Protein AF-A0A2H3KJ10-F1 (afdb_monomer_lite)

Structure (mmCIF, N/CA/C/O backbone):
data_AF-A0A2H3KJ10-F1
#
_entry.id   AF-A0A2H3KJ10-F1
#
loop_
_atom_site.group_PDB
_atom_site.id
_atom_site.type_symbol
_atom_site.label_atom_id
_atom_site.label_alt_id
_atom_site.label_comp_id
_atom_site.label_asym_id
_atom_site.label_entity_id
_atom_site.label_seq_id
_atom_site.pdbx_PDB_ins_code
_atom_site.Cartn_x
_atom_site.Cartn_y
_atom_site.Cartn_z
_atom_site.occupancy
_atom_site.B_iso_or_equiv
_atom_site.auth_seq_id
_atom_site.auth_comp_id
_atom_site.auth_asym_id
_atom_site.auth_atom_id
_atom_site.pdbx_PDB_model_num
ATOM 1 N N . MET A 1 1 ? 4.838 -4.018 10.233 1.00 86.50 1 MET A N 1
ATOM 2 C CA . MET A 1 1 ? 4.826 -2.957 9.201 1.00 86.50 1 MET A CA 1
ATOM 3 C C . MET A 1 1 ? 4.179 -3.543 7.955 1.00 86.50 1 MET A C 1
ATOM 5 O O . MET A 1 1 ? 4.263 -4.754 7.774 1.00 86.50 1 MET A O 1
ATOM 9 N N . ILE A 1 2 ? 3.529 -2.733 7.122 1.00 92.38 2 ILE A N 1
ATOM 10 C CA . ILE A 1 2 ? 3.081 -3.161 5.790 1.00 92.38 2 ILE A CA 1
ATOM 11 C C . ILE A 1 2 ? 3.916 -2.408 4.757 1.00 92.38 2 ILE A C 1
ATOM 13 O O . ILE A 1 2 ? 3.962 -1.181 4.791 1.00 92.38 2 ILE A O 1
ATOM 17 N N . TRP A 1 3 ? 4.567 -3.137 3.861 1.00 93.94 3 TRP A N 1
ATOM 18 C CA . TRP A 1 3 ? 5.346 -2.608 2.749 1.00 93.94 3 TRP A CA 1
ATOM 19 C C . TRP A 1 3 ? 4.554 -2.771 1.467 1.00 93.94 3 TRP A C 1
ATOM 21 O O . TRP A 1 3 ? 4.005 -3.843 1.216 1.00 93.94 3 TRP A O 1
ATOM 31 N N . VAL A 1 4 ? 4.496 -1.722 0.658 1.00 93.19 4 VAL A N 1
ATOM 32 C CA . VAL A 1 4 ? 3.766 -1.733 -0.603 1.00 93.19 4 VAL A CA 1
ATOM 33 C C . VAL A 1 4 ? 4.691 -1.332 -1.738 1.00 93.19 4 VAL A C 1
ATOM 35 O O . VAL A 1 4 ? 5.298 -0.266 -1.677 1.00 93.19 4 VAL A O 1
ATOM 38 N N . GLN A 1 5 ? 4.779 -2.179 -2.765 1.00 93.06 5 GLN A N 1
ATOM 39 C CA . GLN A 1 5 ? 5.617 -1.973 -3.946 1.00 93.06 5 GLN A CA 1
ATOM 40 C C . GLN A 1 5 ? 4.761 -1.882 -5.203 1.00 93.06 5 GLN A C 1
ATOM 42 O O . GLN A 1 5 ? 3.920 -2.743 -5.470 1.00 93.06 5 GLN A O 1
ATOM 47 N N . HIS A 1 6 ? 4.980 -0.839 -5.993 1.00 92.88 6 HIS A N 1
ATOM 48 C CA . HIS A 1 6 ? 4.243 -0.627 -7.231 1.00 92.88 6 HIS A CA 1
ATOM 49 C C . HIS A 1 6 ? 4.943 -1.267 -8.431 1.00 92.88 6 HIS A C 1
ATOM 51 O O . HIS A 1 6 ? 6.167 -1.235 -8.514 1.00 92.88 6 HIS A O 1
ATOM 57 N N . SER A 1 7 ? 4.170 -1.796 -9.375 1.00 92.62 7 SER A N 1
ATOM 58 C CA . SER A 1 7 ? 4.657 -2.161 -10.709 1.00 92.62 7 SER A CA 1
ATOM 59 C C . SER A 1 7 ? 3.595 -1.897 -11.766 1.00 92.62 7 SER A C 1
ATOM 61 O O . SER A 1 7 ? 2.414 -2.157 -11.528 1.00 92.62 7 SER A O 1
ATOM 63 N N . ASP A 1 8 ? 4.022 -1.462 -12.940 1.00 89.88 8 ASP A N 1
ATOM 64 C CA . ASP A 1 8 ? 3.183 -1.236 -14.115 1.00 89.88 8 ASP A CA 1
ATOM 65 C C . ASP A 1 8 ? 4.010 -1.434 -15.402 1.00 89.88 8 ASP A C 1
ATOM 67 O O . ASP A 1 8 ? 5.053 -2.092 -15.382 1.00 89.88 8 ASP A O 1
ATOM 71 N N . GLU A 1 9 ? 3.527 -0.916 -16.533 1.00 89.31 9 GLU A N 1
ATOM 72 C CA . GLU A 1 9 ? 4.213 -1.012 -17.828 1.00 89.31 9 GLU A CA 1
ATOM 73 C C . GLU A 1 9 ? 5.510 -0.185 -17.889 1.00 89.31 9 GLU A C 1
ATOM 75 O O . GLU A 1 9 ? 6.420 -0.533 -18.644 1.00 89.31 9 GLU A O 1
ATOM 80 N N . GLU A 1 10 ? 5.624 0.881 -17.090 1.00 86.75 10 GLU A N 1
ATOM 81 C CA . GLU A 1 10 ? 6.809 1.744 -17.024 1.00 86.75 10 GLU A CA 1
ATOM 82 C C . GLU A 1 10 ? 7.817 1.242 -15.975 1.00 86.75 10 GLU A C 1
ATOM 84 O O . GLU A 1 10 ? 9.033 1.372 -16.150 1.00 86.75 10 GLU A O 1
ATOM 89 N N . LEU A 1 11 ? 7.322 0.630 -14.897 1.00 86.75 11 LEU A N 1
ATOM 90 C CA . LEU A 1 11 ? 8.084 0.112 -13.768 1.00 86.75 11 LE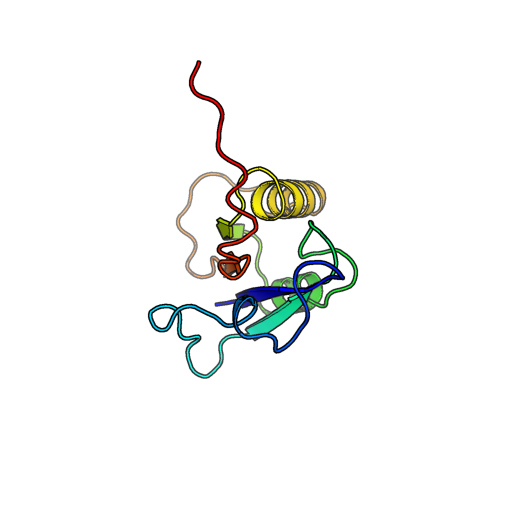U A CA 1
ATOM 91 C C . LEU A 1 11 ? 7.866 -1.395 -13.621 1.00 86.75 11 LEU A C 1
ATOM 93 O O . LEU A 1 11 ? 7.155 -1.882 -12.738 1.00 86.75 11 LEU A O 1
ATOM 97 N N . LEU A 1 12 ? 8.501 -2.136 -14.528 1.00 91.56 12 LEU A N 1
ATOM 98 C CA . LEU A 1 12 ? 8.314 -3.576 -14.674 1.00 91.56 12 LEU A CA 1
ATOM 99 C C . LEU A 1 12 ? 8.730 -4.348 -13.418 1.00 91.56 12 LEU A C 1
ATOM 101 O O . LEU A 1 12 ? 9.849 -4.197 -12.915 1.00 91.56 12 LEU A O 1
ATOM 105 N N . TYR A 1 13 ? 7.854 -5.252 -12.980 1.00 91.50 13 TYR A N 1
ATOM 106 C CA . TYR A 1 13 ? 8.101 -6.149 -11.854 1.00 91.50 13 TYR A CA 1
ATOM 107 C C . TYR A 1 13 ? 9.411 -6.933 -12.023 1.00 91.50 13 TYR A C 1
ATOM 109 O O . TYR A 1 13 ? 9.675 -7.524 -13.071 1.00 91.50 13 TYR A O 1
ATOM 117 N N . GLY A 1 14 ? 10.234 -6.954 -10.975 1.00 90.88 14 GLY A N 1
ATOM 118 C CA . GLY A 1 14 ? 11.513 -7.665 -10.958 1.00 90.88 14 GLY A CA 1
ATOM 119 C C . GLY A 1 14 ? 12.648 -6.982 -11.727 1.00 90.88 14 GLY A C 1
ATOM 120 O O . GLY A 1 14 ? 13.789 -7.437 -11.635 1.00 90.88 14 GLY A O 1
ATOM 121 N N . SER A 1 15 ? 12.387 -5.886 -12.447 1.00 91.12 15 SER A N 1
ATOM 122 C CA . SER A 1 15 ? 13.446 -5.122 -13.113 1.00 91.12 15 SER A CA 1
ATOM 123 C C . SER A 1 15 ? 14.417 -4.492 -12.099 1.00 91.12 15 SER A C 1
ATOM 125 O O . SER A 1 15 ? 14.049 -4.296 -10.939 1.00 91.12 15 SER A O 1
ATOM 127 N N . PRO A 1 16 ? 15.656 -4.146 -12.497 1.00 88.06 16 PRO A N 1
ATOM 128 C CA . PRO A 1 16 ? 16.611 -3.509 -11.589 1.00 88.06 16 PRO A CA 1
ATOM 129 C C . PRO A 1 16 ? 16.095 -2.205 -10.962 1.00 88.06 16 PRO A C 1
ATOM 131 O O . PRO A 1 16 ? 16.270 -2.011 -9.766 1.00 88.06 16 PRO A O 1
ATOM 134 N N . GLY A 1 17 ? 15.412 -1.353 -11.737 1.00 85.81 17 GLY A N 1
ATOM 135 C CA . GLY A 1 17 ? 14.812 -0.105 -11.236 1.00 85.81 17 GLY A CA 1
ATOM 136 C C . GLY A 1 17 ? 13.546 -0.308 -10.399 1.00 85.81 17 GLY A C 1
ATOM 137 O O . GLY A 1 17 ? 13.059 0.632 -9.788 1.00 85.81 17 GLY A O 1
ATOM 138 N N . TRP A 1 18 ? 13.009 -1.530 -10.366 1.00 88.50 18 TRP A N 1
ATOM 139 C CA . TRP A 1 18 ? 11.890 -1.897 -9.506 1.00 88.50 18 TRP A CA 1
AT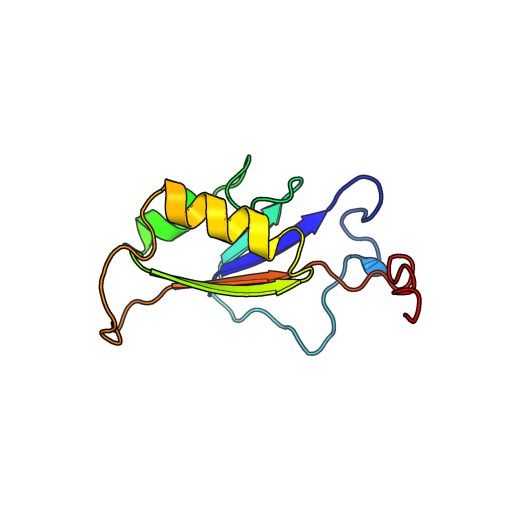OM 140 C C . TRP A 1 18 ? 12.344 -2.387 -8.125 1.00 88.50 18 TRP A C 1
ATOM 142 O O . TRP A 1 18 ? 11.537 -2.449 -7.206 1.00 88.50 18 TRP A O 1
ATOM 152 N N . GLN A 1 19 ? 13.615 -2.742 -7.938 1.00 88.31 19 GLN A N 1
ATOM 153 C CA . GLN A 1 19 ? 14.090 -3.242 -6.647 1.00 88.31 19 GLN A CA 1
ATOM 154 C C . GLN A 1 19 ? 14.105 -2.140 -5.579 1.00 88.31 19 GLN A C 1
ATOM 156 O O . GLN A 1 19 ? 14.245 -0.953 -5.873 1.00 88.31 19 GLN A O 1
ATOM 161 N N . TRP A 1 20 ? 13.998 -2.548 -4.315 1.00 85.94 20 TRP A N 1
ATOM 162 C CA . TRP A 1 20 ? 14.230 -1.651 -3.188 1.00 85.94 20 TRP A CA 1
ATOM 163 C C . TRP A 1 20 ? 15.681 -1.179 -3.147 1.00 85.94 20 TRP A C 1
ATOM 165 O O . TRP A 1 20 ? 16.598 -1.934 -3.483 1.00 85.94 20 TRP A O 1
ATOM 175 N N . VAL A 1 21 ? 15.893 0.048 -2.669 1.00 84.56 21 VAL A N 1
ATOM 176 C CA . VAL A 1 21 ? 17.242 0.487 -2.300 1.00 84.56 21 VAL A CA 1
ATOM 177 C C . VAL A 1 21 ? 17.752 -0.367 -1.127 1.00 84.56 21 VAL A C 1
ATOM 179 O O . VAL A 1 21 ? 16.946 -0.767 -0.280 1.00 84.56 21 VAL A O 1
ATOM 182 N N . PRO A 1 22 ? 19.059 -0.671 -1.045 1.00 85.44 22 PRO A N 1
ATOM 183 C CA . PRO A 1 22 ? 19.607 -1.577 -0.030 1.00 85.44 22 PRO A CA 1
ATOM 184 C C . PRO A 1 22 ? 19.324 -1.177 1.426 1.00 85.44 22 PRO A C 1
ATOM 186 O O . PRO A 1 22 ? 19.363 -2.022 2.316 1.00 85.44 22 PRO A O 1
ATOM 189 N N . GLU A 1 23 ? 19.052 0.101 1.683 1.00 85.19 23 GLU A N 1
ATOM 190 C CA . GLU A 1 23 ? 18.721 0.654 2.995 1.00 85.19 23 GLU A CA 1
ATOM 191 C C . GLU A 1 23 ? 17.293 0.308 3.452 1.00 85.19 23 GLU A C 1
ATOM 193 O O . GLU A 1 23 ? 16.986 0.399 4.643 1.00 85.19 23 GLU A O 1
ATOM 198 N N . LEU A 1 24 ? 16.416 -0.093 2.527 1.00 85.38 24 LEU A N 1
ATOM 199 C CA . LEU A 1 24 ? 15.017 -0.423 2.788 1.00 85.38 24 LEU A CA 1
ATOM 200 C C . LEU A 1 24 ? 14.825 -1.936 2.766 1.00 85.38 24 LEU A C 1
ATOM 202 O O . LEU A 1 24 ? 14.529 -2.543 1.740 1.00 85.38 24 LEU A O 1
ATOM 206 N N . VAL A 1 25 ? 14.988 -2.542 3.939 1.00 88.12 25 VAL A N 1
ATOM 207 C CA . VAL A 1 25 ? 14.862 -3.989 4.124 1.00 88.12 25 VAL A CA 1
ATOM 208 C C . VAL A 1 25 ? 13.675 -4.283 5.042 1.00 88.12 25 VAL A C 1
ATOM 210 O O . VAL A 1 25 ? 13.747 -3.975 6.236 1.00 88.12 25 VAL A O 1
ATOM 213 N N . PRO A 1 26 ? 12.587 -4.882 4.521 1.00 88.44 26 PRO A N 1
ATOM 214 C CA . PRO A 1 26 ? 11.485 -5.359 5.347 1.00 88.44 26 PRO A CA 1
ATOM 215 C C . PRO A 1 26 ? 11.967 -6.356 6.405 1.00 88.44 26 PRO A C 1
ATOM 217 O O . PRO A 1 26 ? 12.791 -7.231 6.126 1.00 88.44 26 PRO A O 1
ATOM 220 N N . ALA A 1 27 ? 11.447 -6.242 7.628 1.00 90.94 27 ALA A N 1
ATOM 221 C CA . ALA A 1 27 ? 11.778 -7.181 8.690 1.00 90.94 27 ALA A CA 1
ATOM 222 C C . ALA A 1 27 ? 11.033 -8.512 8.505 1.00 90.94 27 ALA A C 1
ATOM 224 O O . ALA A 1 27 ? 9.993 -8.595 7.848 1.00 90.94 27 ALA A O 1
ATOM 225 N N . SER A 1 28 ? 11.537 -9.570 9.143 1.00 89.50 28 SER A N 1
ATOM 226 C CA . SER A 1 28 ? 10.822 -10.848 9.190 1.00 89.50 28 SER A CA 1
ATOM 227 C C . SER A 1 28 ? 9.461 -10.671 9.874 1.00 89.50 28 SER A C 1
ATOM 229 O O . SER A 1 28 ? 9.395 -10.201 11.010 1.00 89.50 28 SER A O 1
ATOM 231 N N . GLY A 1 29 ? 8.385 -11.049 9.180 1.00 87.62 29 GLY A N 1
ATOM 232 C CA . GLY A 1 29 ? 7.004 -10.911 9.653 1.00 87.62 29 GLY A CA 1
ATOM 233 C C . GLY A 1 29 ? 6.290 -9.630 9.210 1.00 87.62 29 GLY A C 1
ATOM 234 O O . GLY A 1 29 ? 5.096 -9.495 9.473 1.00 87.62 29 GLY A O 1
ATOM 235 N N . ASP A 1 30 ? 6.973 -8.715 8.518 1.00 90.62 30 ASP A N 1
ATOM 236 C CA . ASP A 1 30 ? 6.300 -7.611 7.842 1.00 90.62 30 ASP A CA 1
ATOM 237 C C . ASP A 1 30 ? 5.495 -8.114 6.634 1.00 90.62 30 ASP A C 1
ATOM 239 O O . ASP A 1 30 ? 5.910 -9.034 5.926 1.00 90.62 30 ASP A O 1
ATOM 243 N N . ALA A 1 31 ? 4.338 -7.500 6.386 1.00 91.81 31 ALA A N 1
ATOM 244 C CA . ALA A 1 31 ? 3.536 -7.814 5.208 1.00 91.81 31 ALA A CA 1
ATOM 245 C C . ALA A 1 31 ? 4.110 -7.096 3.982 1.00 91.81 31 ALA A C 1
ATOM 247 O O . ALA A 1 31 ? 4.449 -5.916 4.072 1.00 91.81 31 ALA A O 1
ATOM 248 N N . LEU A 1 32 ? 4.173 -7.789 2.845 1.00 93.25 32 LEU A N 1
ATOM 249 C CA . LEU A 1 32 ? 4.554 -7.221 1.554 1.00 93.25 32 LEU A CA 1
ATOM 250 C C . LEU A 1 32 ? 3.361 -7.302 0.603 1.00 93.25 32 LEU A C 1
ATOM 252 O O . LEU A 1 32 ? 2.814 -8.380 0.379 1.00 93.25 32 LEU A O 1
ATOM 256 N N . ILE A 1 33 ? 2.973 -6.161 0.048 1.00 94.00 33 ILE A N 1
ATOM 257 C CA . ILE A 1 33 ? 1.861 -6.017 -0.887 1.00 94.00 33 ILE A CA 1
ATOM 258 C C . ILE A 1 33 ? 2.413 -5.471 -2.197 1.00 94.00 33 ILE A C 1
ATOM 260 O O . ILE A 1 33 ? 3.157 -4.493 -2.214 1.00 94.00 33 ILE A O 1
ATOM 264 N N . HIS A 1 34 ? 2.025 -6.077 -3.312 1.00 94.12 34 HIS A N 1
ATOM 265 C CA . HIS A 1 34 ? 2.309 -5.532 -4.635 1.00 94.12 34 HIS A CA 1
ATOM 266 C C . HIS A 1 34 ? 1.052 -4.875 -5.195 1.00 94.12 34 HIS A C 1
ATOM 268 O O . HIS A 1 34 ? -0.050 -5.395 -5.019 1.00 94.12 34 HIS A O 1
ATOM 274 N N . LYS A 1 35 ? 1.212 -3.728 -5.858 1.00 94.19 35 LYS A N 1
ATOM 275 C CA . LYS A 1 35 ? 0.094 -2.974 -6.431 1.00 94.19 35 LYS A CA 1
ATOM 276 C C . LYS A 1 35 ? 0.355 -2.539 -7.866 1.00 94.19 35 LYS A C 1
ATOM 278 O O . LYS A 1 35 ? 1.488 -2.248 -8.242 1.00 94.19 35 LYS A O 1
ATOM 283 N N . HIS A 1 36 ? -0.732 -2.388 -8.614 1.00 94.12 36 HIS A N 1
ATOM 284 C CA . HIS A 1 36 ? -0.728 -1.905 -10.000 1.00 94.12 36 HIS A CA 1
ATOM 285 C C . HIS A 1 36 ? -1.427 -0.553 -10.175 1.00 94.12 36 HIS A C 1
ATOM 287 O O . HIS A 1 36 ? -1.409 0.025 -11.254 1.00 94.12 36 HIS A O 1
ATOM 293 N N . PHE A 1 37 ? -2.009 -0.010 -9.105 1.00 92.44 37 PHE A N 1
ATOM 294 C CA . PHE A 1 37 ? -2.703 1.275 -9.115 1.00 92.44 37 PHE A CA 1
ATOM 295 C C . PHE A 1 37 ? -2.068 2.258 -8.127 1.00 92.44 37 PHE A C 1
ATOM 297 O O . PHE A 1 37 ? -1.253 1.889 -7.273 1.00 92.44 37 PHE A O 1
ATOM 304 N N . ASN A 1 38 ? -2.435 3.537 -8.244 1.00 91.44 38 ASN A N 1
ATOM 305 C CA . ASN A 1 38 ? -1.932 4.580 -7.350 1.00 91.44 38 ASN A CA 1
ATOM 306 C C . ASN A 1 38 ? -2.369 4.340 -5.903 1.00 91.44 38 ASN A C 1
ATOM 308 O O . ASN A 1 38 ? -1.535 4.378 -5.007 1.00 91.44 38 ASN A O 1
ATOM 312 N N . SER A 1 39 ? -3.658 4.069 -5.685 1.00 93.62 39 SER A N 1
ATOM 313 C CA . SER A 1 39 ? -4.164 3.727 -4.358 1.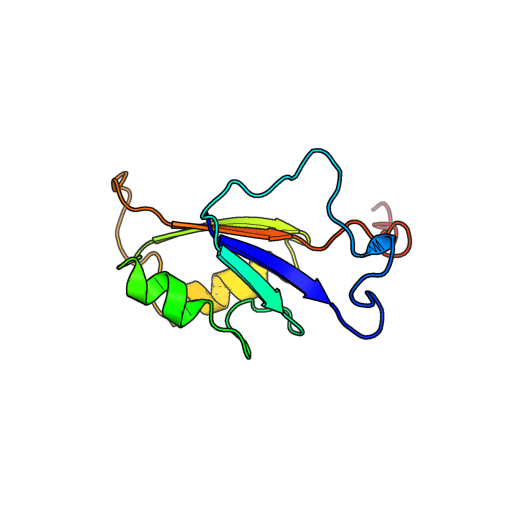00 93.62 39 SER A CA 1
ATOM 314 C C . SER A 1 39 ? -3.736 2.315 -3.987 1.00 93.62 39 SER A C 1
ATOM 316 O O . SER A 1 39 ? -4.050 1.363 -4.700 1.00 93.62 39 SER A O 1
ATOM 318 N N . SER A 1 40 ? -3.092 2.169 -2.833 1.00 94.94 40 SER A N 1
ATOM 319 C CA . SER A 1 40 ? -2.726 0.862 -2.292 1.00 94.94 40 SER A CA 1
ATOM 320 C C . SER A 1 40 ? -3.929 0.018 -1.868 1.00 94.94 40 SER A C 1
ATOM 322 O O . SER A 1 40 ? -3.750 -1.160 -1.602 1.00 94.94 40 SER A O 1
ATOM 324 N N . PHE A 1 41 ? -5.143 0.576 -1.823 1.00 94.81 41 PHE A N 1
ATOM 325 C CA . PHE A 1 41 ? -6.378 -0.179 -1.573 1.00 94.81 41 PHE A CA 1
ATOM 326 C C . PHE A 1 41 ? -6.976 -0.806 -2.836 1.00 94.81 41 PHE A C 1
ATOM 328 O O . PHE A 1 41 ? -7.855 -1.657 -2.736 1.00 94.81 41 PHE A O 1
ATOM 335 N N . GLU A 1 4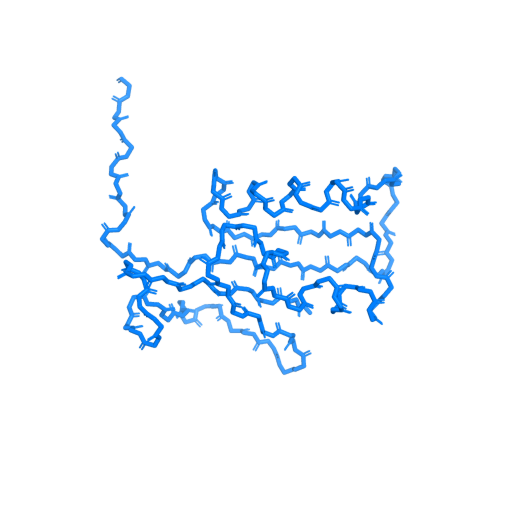2 ? -6.567 -0.348 -4.017 1.00 96.00 42 GLU A N 1
ATOM 336 C CA . GLU A 1 42 ? -7.198 -0.761 -5.265 1.00 96.00 42 GLU A CA 1
ATOM 337 C C . GLU A 1 42 ? -6.612 -2.088 -5.744 1.00 96.00 42 GLU A C 1
ATOM 339 O O . GLU A 1 42 ? -5.418 -2.173 -6.035 1.00 96.00 42 GLU A O 1
ATOM 344 N N . ALA A 1 43 ? -7.466 -3.109 -5.840 1.00 95.75 43 ALA A N 1
ATOM 345 C CA . ALA A 1 43 ? -7.093 -4.458 -6.260 1.00 95.75 43 ALA A CA 1
ATOM 346 C C . ALA A 1 43 ? -5.918 -5.066 -5.458 1.00 95.75 43 ALA A C 1
ATOM 348 O O . ALA A 1 43 ? -5.062 -5.745 -6.025 1.00 95.75 43 ALA A O 1
ATOM 349 N N . THR A 1 44 ? -5.875 -4.831 -4.142 1.00 95.88 44 THR A N 1
ATOM 350 C CA . THR A 1 44 ? -4.902 -5.449 -3.224 1.00 95.88 44 THR A CA 1
ATOM 351 C C . THR A 1 44 ? -5.577 -5.964 -1.950 1.00 95.88 44 THR A C 1
ATOM 353 O O . THR A 1 44 ? -6.728 -5.635 -1.661 1.00 95.88 44 THR A O 1
ATOM 356 N N . ASP A 1 45 ? -4.818 -6.697 -1.133 1.00 94.88 45 ASP A N 1
ATOM 357 C CA . ASP A 1 45 ? -5.262 -7.194 0.173 1.00 94.88 45 ASP A CA 1
ATOM 358 C C . ASP A 1 45 ? -4.978 -6.221 1.337 1.00 94.88 45 ASP A C 1
ATOM 360 O O . ASP A 1 45 ? -5.082 -6.602 2.507 1.00 94.88 45 ASP A O 1
ATOM 364 N N . LEU A 1 46 ? -4.626 -4.953 1.064 1.00 93.75 46 LEU A N 1
ATOM 365 C CA . LEU A 1 46 ? -4.271 -3.979 2.109 1.00 93.75 46 LEU A CA 1
ATOM 366 C C . LEU A 1 46 ? -5.374 -3.834 3.163 1.00 93.75 46 LEU A C 1
ATOM 368 O O . LEU A 1 46 ? -5.089 -3.844 4.359 1.00 93.75 46 LEU A O 1
ATOM 372 N N . GLU A 1 47 ? -6.631 -3.733 2.737 1.00 92.56 47 GLU A N 1
ATOM 373 C CA . GLU A 1 47 ? -7.765 -3.582 3.653 1.00 92.56 47 GLU A CA 1
ATOM 374 C C . GLU A 1 47 ? -7.930 -4.806 4.564 1.00 92.56 47 GLU A C 1
ATOM 376 O O . GLU A 1 47 ? -8.157 -4.657 5.765 1.00 92.56 47 GLU A O 1
ATOM 381 N N . ALA A 1 48 ? -7.723 -6.012 4.028 1.00 92.94 48 ALA A N 1
ATOM 382 C CA . ALA A 1 48 ? -7.776 -7.246 4.804 1.00 92.94 48 ALA A CA 1
ATOM 383 C C . ALA A 1 48 ? -6.651 -7.307 5.850 1.00 92.94 48 ALA A C 1
ATOM 385 O O . ALA A 1 48 ? -6.906 -7.658 7.004 1.00 92.94 48 ALA A O 1
ATOM 386 N N . HIS A 1 49 ? -5.429 -6.902 5.488 1.00 92.19 49 HIS A N 1
ATOM 387 C CA . HIS A 1 49 ? -4.310 -6.808 6.430 1.00 92.19 49 HIS A CA 1
ATOM 388 C C . HIS A 1 49 ? -4.579 -5.789 7.546 1.00 92.19 49 HIS A C 1
ATOM 390 O O . HIS A 1 49 ? -4.360 -6.087 8.721 1.00 92.19 49 HIS A O 1
ATOM 396 N N . LEU A 1 50 ? -5.094 -4.606 7.201 1.00 90.69 50 LEU A N 1
ATOM 397 C CA . LEU A 1 50 ? -5.449 -3.578 8.182 1.00 90.69 50 LEU A CA 1
ATOM 398 C C . LEU A 1 50 ? -6.564 -4.059 9.122 1.00 90.69 50 LEU A C 1
ATOM 400 O O . LEU A 1 50 ? -6.461 -3.880 10.337 1.00 90.69 50 LEU A O 1
ATOM 404 N N . ALA A 1 51 ? -7.595 -4.714 8.584 1.00 89.50 51 ALA A N 1
ATOM 405 C CA . ALA A 1 51 ? -8.704 -5.260 9.361 1.00 89.50 51 ALA A CA 1
ATOM 406 C C . ALA A 1 51 ? -8.262 -6.394 10.299 1.00 89.50 51 ALA A C 1
ATOM 408 O O . ALA A 1 51 ? -8.653 -6.407 11.466 1.00 89.50 51 ALA A O 1
ATOM 409 N N . ALA A 1 52 ? -7.405 -7.308 9.831 1.00 89.19 52 ALA A N 1
ATOM 410 C CA . ALA A 1 52 ? -6.868 -8.405 10.640 1.00 89.19 52 ALA A CA 1
ATOM 411 C C . ALA A 1 52 ? -6.060 -7.905 11.848 1.00 89.19 52 ALA A C 1
ATOM 413 O O . ALA A 1 52 ? -6.050 -8.542 12.901 1.00 89.19 52 ALA A O 1
ATOM 414 N N . CYS A 1 53 ? -5.416 -6.745 11.716 1.00 85.69 53 CYS A N 1
ATOM 415 C CA . CYS A 1 53 ? -4.698 -6.091 12.805 1.00 85.69 53 CYS A CA 1
ATOM 416 C C . CYS A 1 53 ? -5.582 -5.177 13.670 1.00 85.69 53 CYS A C 1
ATOM 418 O O . CYS A 1 53 ? -5.082 -4.600 14.634 1.00 85.69 53 CYS A O 1
ATOM 420 N N . GLY A 1 54 ? -6.869 -5.016 13.339 1.00 86.31 54 GLY A N 1
ATOM 421 C CA . GLY A 1 54 ? -7.765 -4.078 14.020 1.00 86.31 54 GLY A CA 1
ATOM 422 C C . GLY A 1 54 ? -7.324 -2.618 13.883 1.00 86.31 54 GLY A C 1
ATOM 423 O O . GLY A 1 54 ? -7.576 -1.816 14.782 1.00 86.31 54 GLY A O 1
ATOM 424 N N . ALA A 1 55 ? -6.626 -2.274 12.796 1.00 86.75 55 ALA A N 1
ATOM 425 C CA . ALA A 1 55 ? -6.081 -0.939 12.598 1.00 86.75 55 ALA A CA 1
ATOM 426 C C . ALA A 1 55 ? -7.207 0.082 12.381 1.00 86.75 55 ALA A C 1
ATOM 428 O O . ALA A 1 55 ? -8.086 -0.109 11.545 1.00 86.75 55 ALA A O 1
ATOM 429 N N . THR A 1 56 ? -7.155 1.193 13.112 1.00 84.38 56 THR A N 1
ATOM 430 C CA . THR A 1 56 ? -8.074 2.338 12.946 1.00 84.38 56 THR A CA 1
ATOM 431 C C . THR A 1 56 ? -7.349 3.618 12.538 1.00 84.38 56 THR A C 1
ATOM 433 O O . THR A 1 56 ? -7.979 4.587 12.114 1.00 84.38 56 THR A O 1
ATOM 436 N N . HIS A 1 57 ? -6.022 3.608 12.643 1.00 85.56 57 HIS A N 1
ATOM 437 C CA . HIS A 1 57 ? -5.115 4.668 12.231 1.00 85.56 57 HIS A CA 1
ATOM 438 C C . HIS A 1 57 ? -4.001 4.054 11.398 1.00 85.56 57 HIS A C 1
ATOM 440 O O . HIS A 1 57 ? -3.537 2.944 11.690 1.00 85.56 57 HIS A O 1
ATOM 446 N N . ILE A 1 58 ? -3.586 4.786 10.366 1.00 87.00 58 ILE A N 1
ATOM 447 C CA . ILE A 1 58 ? -2.446 4.411 9.545 1.00 87.00 58 ILE A CA 1
ATOM 448 C C . ILE A 1 58 ? -1.465 5.572 9.449 1.00 87.00 58 ILE A C 1
ATOM 450 O O . ILE A 1 58 ? -1.861 6.725 9.298 1.00 87.00 58 ILE A O 1
ATOM 454 N N . VAL A 1 59 ? -0.178 5.256 9.504 1.00 89.12 59 VAL A N 1
ATOM 455 C CA . VAL A 1 59 ? 0.893 6.200 9.172 1.00 89.12 59 VAL A CA 1
ATOM 456 C C . VAL A 1 59 ? 1.423 5.831 7.799 1.00 89.12 59 VAL A C 1
ATOM 458 O O . VAL A 1 59 ? 1.863 4.698 7.608 1.00 89.12 59 VAL A O 1
ATOM 461 N N . LEU A 1 60 ? 1.383 6.780 6.865 1.00 89.44 60 LEU A N 1
ATOM 462 C CA . LEU A 1 60 ? 1.888 6.608 5.506 1.00 89.44 60 LEU A CA 1
ATOM 463 C C . LEU A 1 60 ? 3.286 7.210 5.373 1.00 89.44 60 LEU A C 1
ATOM 465 O O . LEU A 1 60 ? 3.518 8.349 5.776 1.00 89.44 60 LEU A O 1
ATOM 469 N N . ALA A 1 61 ? 4.201 6.460 4.769 1.00 89.12 61 ALA A N 1
ATOM 470 C CA . ALA A 1 61 ? 5.517 6.950 4.377 1.00 89.12 61 ALA A CA 1
ATOM 471 C C . ALA A 1 61 ? 5.903 6.376 3.012 1.00 89.12 61 ALA A C 1
ATOM 473 O O . ALA A 1 61 ? 5.622 5.216 2.735 1.00 89.12 61 ALA A O 1
ATOM 474 N N . GLY A 1 62 ? 6.561 7.174 2.175 1.00 87.12 62 GLY A N 1
ATOM 475 C CA . GLY A 1 62 ? 7.115 6.711 0.907 1.00 87.12 62 GLY A CA 1
ATOM 476 C C . GLY A 1 62 ? 6.919 7.698 -0.237 1.00 87.12 62 GLY A C 1
ATOM 477 O O . GLY A 1 62 ? 6.924 8.910 -0.013 1.00 87.12 62 GLY A O 1
ATOM 478 N N . ALA A 1 63 ? 6.800 7.191 -1.462 1.00 85.06 63 ALA A N 1
ATOM 479 C CA . ALA A 1 63 ? 6.889 7.990 -2.681 1.00 85.06 63 ALA A CA 1
ATOM 480 C C . ALA A 1 63 ? 6.044 7.407 -3.830 1.00 85.06 63 ALA A C 1
ATOM 482 O O . ALA A 1 63 ? 5.817 6.208 -3.884 1.00 85.06 63 ALA A O 1
ATOM 483 N N . ALA A 1 64 ? 5.589 8.213 -4.792 1.00 86.75 64 ALA A N 1
ATOM 484 C CA . ALA A 1 64 ? 5.661 9.678 -4.800 1.00 86.75 64 ALA A CA 1
ATOM 485 C C . ALA A 1 64 ? 4.501 10.317 -4.009 1.00 86.75 64 ALA A C 1
ATOM 487 O O . ALA A 1 64 ? 3.352 9.871 -4.095 1.00 86.75 64 ALA A O 1
ATOM 488 N N . THR A 1 65 ? 4.788 11.400 -3.276 1.00 82.81 65 THR A N 1
ATOM 489 C CA . THR A 1 65 ? 3.830 12.087 -2.386 1.00 82.81 65 THR A CA 1
ATOM 490 C C . THR A 1 65 ? 2.545 12.504 -3.101 1.00 82.81 65 THR A C 1
ATOM 492 O O . THR A 1 65 ? 1.445 12.268 -2.611 1.00 82.81 65 THR A O 1
ATOM 495 N N . ASN A 1 66 ? 2.667 13.109 -4.284 1.00 84.06 66 ASN A N 1
ATOM 496 C CA . ASN A 1 66 ? 1.551 13.618 -5.087 1.00 84.06 66 ASN A CA 1
ATOM 497 C C . ASN A 1 66 ? 0.788 12.529 -5.865 1.00 84.06 66 ASN A C 1
ATOM 499 O O . ASN A 1 66 ? -0.262 12.831 -6.440 1.00 84.06 66 ASN A O 1
ATOM 503 N N . TRP A 1 67 ? 1.267 11.287 -5.853 1.00 88.25 67 TRP A N 1
ATOM 504 C CA . TRP A 1 67 ? 0.652 10.154 -6.541 1.00 88.25 67 TRP A CA 1
ATOM 505 C C . TRP A 1 67 ? 0.173 9.114 -5.534 1.00 88.25 67 TRP A C 1
ATOM 507 O O . TRP A 1 67 ? -0.907 9.273 -4.966 1.00 88.25 67 TRP A O 1
ATOM 517 N N . CYS A 1 68 ? 0.974 8.077 -5.295 1.00 91.56 68 CYS A N 1
ATOM 518 C CA . CYS A 1 68 ? 0.572 6.902 -4.530 1.00 91.56 68 CYS A CA 1
ATOM 519 C C . CYS A 1 68 ? 0.218 7.245 -3.087 1.00 91.56 68 CYS A C 1
ATOM 521 O O . CYS A 1 68 ? -0.868 6.902 -2.628 1.00 91.56 68 CYS A O 1
ATOM 523 N N . ILE A 1 69 ? 1.060 8.033 -2.412 1.00 90.44 69 ILE A N 1
ATOM 524 C CA . ILE A 1 69 ? 0.808 8.434 -1.024 1.00 90.44 69 ILE A CA 1
ATOM 525 C C . ILE A 1 69 ? -0.505 9.209 -0.910 1.00 90.44 69 ILE A C 1
ATOM 527 O O . ILE A 1 69 ? -1.340 8.878 -0.072 1.00 90.44 69 ILE A O 1
ATOM 531 N N . ARG A 1 70 ? -0.730 10.205 -1.776 1.00 90.94 70 ARG A N 1
ATOM 532 C CA . ARG A 1 70 ? -1.971 10.992 -1.777 1.00 90.94 70 ARG A CA 1
ATOM 533 C C . ARG A 1 70 ? -3.200 10.141 -2.103 1.00 90.94 70 ARG A C 1
ATOM 535 O O . ARG A 1 70 ? -4.221 10.286 -1.437 1.00 90.94 70 ARG A O 1
ATOM 542 N N . ALA A 1 71 ? -3.117 9.263 -3.101 1.00 93.56 71 ALA A N 1
ATOM 543 C CA . ALA A 1 71 ? -4.224 8.385 -3.478 1.00 93.56 71 ALA A CA 1
ATOM 544 C C . ALA A 1 71 ? -4.584 7.411 -2.346 1.00 93.56 71 ALA A C 1
ATOM 546 O O . ALA A 1 71 ? -5.757 7.273 -2.002 1.00 93.56 71 ALA A O 1
ATOM 547 N N . THR A 1 72 ? -3.578 6.795 -1.722 1.00 94.06 72 THR A N 1
ATOM 548 C CA . THR A 1 72 ? -3.753 5.904 -0.571 1.00 94.06 72 THR A CA 1
ATOM 549 C C . THR A 1 72 ? -4.296 6.662 0.643 1.00 94.06 72 THR A C 1
ATOM 551 O O . THR A 1 72 ? -5.205 6.167 1.303 1.00 94.06 72 THR A O 1
ATOM 554 N N . ALA A 1 73 ? -3.816 7.881 0.913 1.00 92.25 73 ALA A N 1
ATOM 555 C CA . ALA A 1 73 ? -4.313 8.714 2.009 1.00 92.25 73 ALA A CA 1
ATOM 556 C C . ALA A 1 73 ? -5.805 9.043 1.856 1.00 92.25 73 ALA A C 1
ATOM 558 O O . ALA A 1 73 ? -6.570 8.861 2.800 1.00 92.25 73 ALA A O 1
ATOM 559 N N . TYR A 1 74 ? -6.248 9.458 0.664 1.00 93.69 74 TYR A N 1
ATOM 560 C CA . TYR A 1 74 ? -7.676 9.674 0.414 1.00 93.69 74 TYR A CA 1
ATOM 561 C C . TYR A 1 74 ? -8.480 8.376 0.517 1.00 93.69 74 TYR A C 1
ATOM 563 O O . TYR A 1 74 ? -9.512 8.354 1.183 1.00 93.69 74 TYR A O 1
ATOM 571 N N . GLY A 1 75 ? -7.971 7.273 -0.042 1.00 93.12 75 GLY A N 1
ATOM 572 C CA . GLY A 1 75 ? -8.610 5.961 0.083 1.00 93.12 75 GLY A CA 1
ATOM 573 C C . GLY A 1 75 ? -8.770 5.498 1.536 1.00 93.12 75 GLY A C 1
ATOM 574 O O . GLY A 1 75 ? -9.764 4.844 1.861 1.00 93.12 75 GLY A O 1
ATOM 575 N N . ALA A 1 76 ? -7.830 5.868 2.410 1.00 92.00 76 ALA A N 1
ATOM 576 C CA . ALA A 1 76 ? -7.883 5.598 3.840 1.00 92.00 76 ALA A CA 1
ATOM 577 C C . ALA A 1 76 ? -8.939 6.463 4.551 1.00 92.00 76 ALA A C 1
ATOM 579 O O . ALA A 1 76 ? -9.736 5.942 5.334 1.00 92.00 76 ALA A O 1
ATOM 580 N N . LEU A 1 77 ? -8.992 7.761 4.237 1.00 90.75 77 LEU A N 1
ATOM 581 C CA . LEU A 1 77 ? -9.984 8.689 4.789 1.00 90.75 77 LEU A CA 1
ATOM 582 C C . LEU A 1 77 ? -11.418 8.292 4.415 1.00 90.75 77 LEU A C 1
ATOM 584 O O . LEU A 1 77 ? -12.299 8.287 5.281 1.00 90.75 77 LEU A O 1
ATOM 588 N N . ASP A 1 78 ? -11.6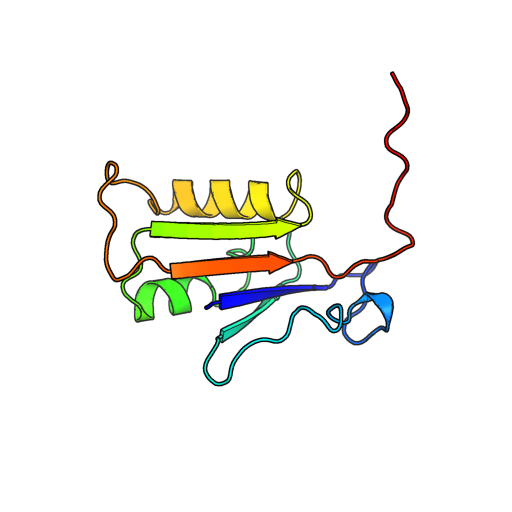43 7.897 3.160 1.00 92.62 78 ASP A N 1
ATOM 589 C CA . ASP A 1 78 ? -12.949 7.436 2.670 1.00 92.62 78 ASP A CA 1
ATOM 590 C C . ASP A 1 78 ? -13.432 6.184 3.417 1.00 92.62 78 ASP A C 1
ATOM 592 O O . ASP A 1 78 ? -14.622 6.039 3.703 1.00 92.62 78 ASP A O 1
ATOM 596 N N . ARG A 1 79 ? -12.497 5.311 3.809 1.00 91.00 79 ARG A N 1
ATOM 597 C CA . ARG A 1 79 ? -12.751 4.103 4.614 1.00 91.00 79 ARG A CA 1
ATOM 598 C C . ARG A 1 79 ? -12.815 4.372 6.120 1.00 91.00 79 ARG A C 1
ATOM 600 O O . ARG A 1 79 ? -13.156 3.481 6.893 1.00 91.00 79 ARG A O 1
ATOM 607 N N . GLY A 1 80 ? -12.536 5.601 6.552 1.00 89.00 80 GLY A N 1
ATOM 608 C CA . GLY A 1 80 ? -12.642 6.024 7.946 1.00 89.00 80 GLY A CA 1
ATOM 609 C C . GLY A 1 80 ? -11.423 5.722 8.817 1.00 89.00 80 GLY A C 1
ATOM 610 O O . GLY A 1 80 ? -11.523 5.867 10.039 1.00 89.00 80 GLY A O 1
ATOM 611 N N . TYR A 1 81 ? -10.284 5.364 8.221 1.00 83.44 81 TYR A N 1
ATOM 612 C CA . TYR A 1 81 ? -9.006 5.405 8.926 1.00 83.44 81 TYR A CA 1
ATOM 613 C C . TYR A 1 81 ? -8.699 6.874 9.269 1.00 83.44 81 TYR A C 1
ATOM 615 O O . TYR A 1 81 ? -8.903 7.756 8.438 1.00 83.44 81 TYR A O 1
ATOM 623 N N . ASP A 1 82 ? -8.253 7.138 10.499 1.00 71.62 82 ASP A N 1
ATOM 624 C CA . ASP A 1 82 ? -7.940 8.478 11.040 1.00 71.62 82 ASP A CA 1
ATOM 625 C C . ASP A 1 82 ? -9.104 9.320 11.614 1.00 71.62 82 ASP A C 1
ATOM 627 O O . ASP A 1 82 ? -9.006 10.527 11.825 1.00 71.62 82 ASP A O 1
ATOM 631 N N . ARG A 1 83 ? -10.229 8.686 11.967 1.00 57.38 83 ARG A N 1
ATOM 632 C CA . ARG A 1 83 ? -11.396 9.376 12.561 1.00 57.38 83 ARG A CA 1
ATOM 633 C C . ARG A 1 83 ? -11.331 9.646 14.076 1.00 57.38 83 ARG A C 1
ATOM 635 O O . ARG A 1 83 ? -12.360 9.999 14.656 1.00 57.38 83 ARG A O 1
ATOM 642 N N . LYS A 1 84 ? -10.184 9.508 14.756 1.00 48.47 84 LYS A N 1
ATOM 643 C CA . LYS A 1 84 ? -10.076 9.826 16.199 1.00 48.47 84 LYS A CA 1
ATOM 644 C C . LYS A 1 84 ?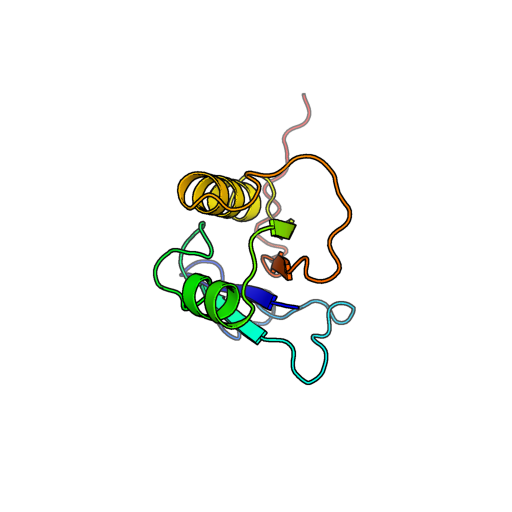 -8.957 10.823 16.524 1.00 48.47 84 LYS A C 1
ATOM 646 O O . LYS A 1 84 ? -7.871 10.717 15.968 1.00 48.47 84 LYS A O 1
ATOM 651 N N . PRO A 1 85 ? -9.207 11.787 17.431 1.00 42.94 85 PRO A N 1
ATOM 652 C CA . PRO A 1 85 ? -8.246 12.830 17.760 1.00 42.94 85 PRO A CA 1
ATOM 653 C C . PRO A 1 85 ? -7.035 12.272 18.517 1.00 42.94 85 PRO A C 1
ATOM 655 O O . PRO A 1 85 ? -7.203 11.476 19.437 1.00 42.94 85 PRO A O 1
ATOM 658 N N . CYS A 1 86 ? -5.852 12.755 18.118 1.00 40.56 86 CYS A N 1
ATOM 659 C CA . CYS A 1 86 ? -4.542 12.751 18.784 1.00 40.56 86 CYS A CA 1
ATOM 660 C C . CYS A 1 86 ? -4.489 12.059 20.163 1.00 40.56 86 CYS A C 1
ATOM 662 O O . CYS A 1 86 ? -4.400 12.699 21.211 1.00 40.56 86 CYS A O 1
ATOM 664 N N . GLN A 1 87 ? -4.524 10.733 20.163 1.00 46.38 87 GLN A N 1
ATOM 665 C CA . GLN A 1 87 ? -4.015 9.905 21.243 1.00 46.38 87 GLN A CA 1
ATOM 666 C C . GLN A 1 87 ? -3.054 8.930 20.585 1.00 46.38 87 GLN A C 1
ATOM 668 O O . GLN A 1 87 ? -3.395 8.290 19.600 1.00 46.38 87 GLN A O 1
ATOM 673 N N . VAL A 1 88 ? -1.829 8.872 21.093 1.00 45.81 88 VAL A N 1
ATOM 674 C CA . VAL A 1 88 ? -0.839 7.891 20.652 1.00 45.81 88 VAL A CA 1
ATOM 675 C C . VAL A 1 88 ? -1.388 6.522 21.047 1.00 45.81 88 VAL A C 1
ATOM 677 O O . VAL A 1 88 ? -1.437 6.205 22.238 1.00 45.81 88 VAL A O 1
ATOM 680 N N . PHE A 1 89 ? -1.879 5.751 20.077 1.00 47.50 89 PHE A N 1
ATOM 681 C CA . PHE A 1 89 ? -2.455 4.438 20.334 1.00 47.50 89 PHE A CA 1
ATOM 682 C C . PHE A 1 89 ? -1.372 3.363 20.168 1.00 47.50 89 PHE A C 1
ATOM 684 O O . PHE A 1 89 ? -0.567 3.415 19.241 1.00 47.50 89 PHE A O 1
ATOM 691 N N . PRO A 1 90 ? -1.335 2.344 21.040 1.00 49.34 90 PRO A N 1
ATOM 692 C CA . PRO A 1 90 ? -0.328 1.285 20.975 1.00 49.34 90 PRO A CA 1
ATOM 693 C C . PRO A 1 90 ? -0.438 0.368 19.737 1.00 49.34 90 PRO A C 1
ATOM 695 O O . PRO A 1 90 ? 0.383 -0.533 19.596 1.00 49.34 90 PRO A O 1
ATOM 698 N N . SER A 1 91 ? -1.414 0.572 18.843 1.00 55.09 91 SER A N 1
ATOM 699 C CA . SER A 1 91 ? -1.683 -0.280 17.673 1.00 55.09 91 SER A CA 1
ATOM 700 C C . SER A 1 91 ? -1.730 0.481 16.339 1.00 55.09 91 SER A C 1
ATOM 702 O O . SER A 1 91 ? -2.409 0.044 15.409 1.00 55.09 91 SER A O 1
ATOM 704 N N . ASP A 1 92 ? -1.039 1.618 16.229 1.00 61.66 92 ASP A N 1
ATOM 705 C CA . ASP A 1 92 ? -0.923 2.339 14.958 1.00 61.66 92 ASP A CA 1
ATOM 706 C C . ASP A 1 92 ? -0.218 1.466 13.910 1.00 61.66 92 ASP A C 1
ATOM 708 O O . ASP A 1 92 ? 0.955 1.100 14.056 1.00 61.66 92 ASP A O 1
ATOM 712 N N . MET A 1 93 ? -0.932 1.129 12.832 1.00 62.31 93 MET A N 1
ATOM 713 C CA . MET A 1 93 ? -0.331 0.407 11.719 1.00 62.31 93 MET A CA 1
ATOM 714 C C . MET A 1 93 ? 0.444 1.385 10.843 1.00 62.31 93 MET A C 1
ATOM 716 O O . MET A 1 93 ? -0.020 2.471 10.506 1.00 62.31 93 MET A O 1
ATOM 720 N N . ARG A 1 94 ? 1.645 0.991 10.444 1.00 75.06 94 ARG A N 1
ATOM 721 C CA . ARG A 1 94 ? 2.490 1.787 9.559 1.00 75.06 94 ARG A CA 1
ATOM 722 C C . ARG A 1 94 ? 2.509 1.131 8.185 1.00 75.06 94 ARG A C 1
ATOM 724 O O . ARG A 1 94 ? 2.828 -0.057 8.079 1.00 75.06 94 ARG A O 1
ATOM 731 N N . VAL A 1 95 ? 2.131 1.904 7.174 1.00 72.31 95 VAL A N 1
ATOM 732 C CA . VAL A 1 95 ? 2.101 1.508 5.768 1.00 72.31 95 VAL A CA 1
ATOM 733 C C . VAL A 1 95 ? 3.168 2.313 5.042 1.00 72.31 95 VAL A C 1
ATOM 735 O O . VAL A 1 95 ? 3.125 3.542 4.991 1.00 72.31 95 VAL A O 1
ATOM 738 N N . VAL A 1 96 ? 4.146 1.608 4.499 1.00 74.50 96 VAL A N 1
ATOM 739 C CA . VAL A 1 96 ? 5.235 2.184 3.728 1.00 74.50 96 VAL A CA 1
ATOM 740 C C . VAL A 1 96 ? 4.944 1.901 2.256 1.00 74.50 96 VAL A C 1
ATOM 742 O O . VAL A 1 96 ? 5.104 0.772 1.803 1.00 74.50 96 VAL A O 1
ATOM 745 N N . ASP A 1 97 ? 4.444 2.908 1.539 1.00 72.75 97 ASP A N 1
ATOM 746 C CA . ASP A 1 97 ? 4.055 2.833 0.124 1.00 72.75 97 ASP A CA 1
ATOM 747 C C . ASP A 1 97 ? 5.121 3.529 -0.715 1.00 72.75 97 ASP A C 1
ATOM 749 O O . ASP A 1 97 ? 5.166 4.755 -0.850 1.00 72.75 97 ASP A O 1
ATOM 753 N N . LEU A 1 98 ? 6.055 2.725 -1.197 1.00 63.66 98 LEU A N 1
ATOM 754 C CA . LEU A 1 98 ? 7.246 3.198 -1.868 1.00 63.66 98 LEU A CA 1
ATOM 755 C C . LEU A 1 98 ? 7.175 2.805 -3.340 1.00 63.66 98 LEU A C 1
ATOM 757 O O . LEU A 1 98 ? 7.085 1.631 -3.702 1.00 63.66 98 LEU A O 1
ATOM 761 N N . MET A 1 99 ? 7.295 3.806 -4.200 1.00 57.84 99 MET A N 1
ATOM 762 C CA . MET A 1 99 ? 7.762 3.594 -5.556 1.00 57.84 99 MET A CA 1
ATOM 763 C C . MET A 1 99 ? 9.269 3.331 -5.501 1.00 57.84 99 MET A C 1
ATOM 765 O O . MET A 1 99 ? 9.996 4.148 -4.929 1.00 57.84 99 MET A O 1
ATOM 769 N N . PRO A 1 100 ? 9.747 2.204 -6.050 1.00 56.03 100 PRO A N 1
ATOM 770 C CA . PRO A 1 100 ? 11.175 1.991 -6.194 1.00 56.03 100 PRO A CA 1
ATOM 771 C C . PRO A 1 100 ? 11.763 3.087 -7.092 1.00 56.03 100 PRO A C 1
ATOM 773 O O . PRO A 1 100 ? 11.086 3.605 -7.987 1.00 56.03 100 PRO A O 1
ATOM 776 N N . GLU A 1 101 ? 12.993 3.506 -6.791 1.00 47.91 101 GLU A N 1
ATOM 777 C CA . GLU A 1 101 ? 13.635 4.595 -7.520 1.00 47.91 101 GLU A CA 1
ATOM 778 C C . GLU A 1 101 ? 13.863 4.171 -8.971 1.00 47.91 101 GLU A C 1
ATOM 780 O O . GLU A 1 101 ? 14.770 3.401 -9.283 1.00 47.91 101 GLU A O 1
ATOM 785 N N . ASN A 1 102 ? 13.047 4.704 -9.880 1.00 43.72 102 ASN A N 1
ATOM 786 C CA . ASN A 1 102 ? 13.356 4.672 -11.296 1.00 43.72 102 ASN A CA 1
ATOM 787 C C . ASN A 1 102 ? 14.171 5.932 -11.629 1.00 43.72 102 ASN A C 1
ATOM 789 O O . ASN A 1 102 ? 13.581 7.014 -11.723 1.00 43.72 102 ASN A O 1
ATOM 793 N N . PRO A 1 103 ? 15.496 5.832 -11.850 1.00 43.81 103 PRO A N 1
ATOM 794 C CA . PRO A 1 103 ? 16.313 6.978 -12.252 1.00 43.81 103 PRO A CA 1
ATOM 795 C C . PRO A 1 103 ? 15.866 7.609 -13.587 1.00 43.81 103 PRO A C 1
ATOM 797 O O . PRO A 1 103 ? 16.343 8.681 -13.938 1.00 43.81 103 PRO A O 1
ATOM 800 N N . GLY A 1 104 ? 14.944 6.979 -14.331 1.00 41.56 104 GLY A N 1
ATOM 801 C CA . GLY A 1 104 ? 14.298 7.542 -15.521 1.00 41.56 104 GLY A CA 1
ATOM 802 C C . GLY A 1 104 ? 12.999 8.332 -15.281 1.00 41.56 104 GLY A C 1
ATOM 803 O O . GLY A 1 104 ? 12.524 8.973 -16.215 1.00 41.56 104 GLY A O 1
ATOM 804 N N . ILE A 1 105 ? 12.415 8.311 -14.072 1.00 47.03 105 ILE A N 1
ATOM 805 C CA . ILE A 1 105 ? 11.148 9.007 -13.726 1.00 47.03 105 ILE A CA 1
ATOM 806 C C . ILE A 1 105 ? 11.387 10.249 -12.845 1.00 47.03 105 ILE A C 1
ATOM 808 O O . ILE A 1 105 ? 10.446 10.954 -12.477 1.00 47.03 105 ILE A O 1
ATOM 812 N N . SER A 1 106 ? 12.643 10.640 -12.604 1.00 44.47 106 SER A N 1
ATOM 813 C CA . SER A 1 106 ? 12.954 12.025 -12.239 1.00 44.47 106 SER A CA 1
ATOM 814 C C . SER A 1 106 ? 12.692 12.940 -13.444 1.00 44.47 106 SER A C 1
ATOM 816 O O . SER A 1 106 ? 13.616 13.449 -14.076 1.00 44.47 106 SER A O 1
ATOM 818 N N . ARG A 1 107 ? 11.418 13.135 -13.806 1.00 45.78 107 ARG A N 1
ATOM 819 C CA . ARG A 1 107 ? 11.011 14.289 -14.602 1.00 45.78 107 ARG A CA 1
ATOM 820 C C . ARG A 1 107 ? 11.398 15.503 -13.777 1.00 45.78 107 ARG A C 1
ATOM 822 O O . ARG A 1 107 ? 10.839 15.724 -12.704 1.00 45.78 107 ARG A O 1
ATOM 829 N N . GLU A 1 108 ? 12.408 16.207 -14.273 1.00 37.41 108 GLU A N 1
ATOM 830 C CA . GLU A 1 108 ? 12.870 17.495 -13.783 1.00 37.41 108 GLU A CA 1
ATOM 831 C C . GLU A 1 108 ? 11.669 18.327 -13.334 1.00 37.41 108 GLU A C 1
ATOM 833 O O . GLU A 1 108 ? 10.748 18.587 -14.110 1.00 37.41 108 GLU A O 1
ATOM 838 N N . ILE A 1 109 ? 11.660 18.707 -12.059 1.00 42.19 109 ILE A N 1
ATOM 839 C CA . ILE A 1 109 ? 10.802 19.784 -11.584 1.00 42.19 109 ILE A CA 1
ATOM 840 C C . ILE A 1 109 ? 11.357 21.033 -12.280 1.00 42.19 109 ILE A C 1
ATOM 842 O O . ILE A 1 109 ? 12.506 21.386 -12.000 1.00 42.19 109 ILE A O 1
ATOM 846 N N . PRO A 1 110 ? 10.633 21.664 -13.224 1.00 32.22 110 PRO A N 1
ATOM 847 C CA . PRO A 1 110 ? 11.141 22.869 -13.858 1.00 32.22 110 PRO A CA 1
ATOM 848 C C . PRO A 1 110 ? 11.335 23.940 -12.773 1.00 32.22 110 PRO A C 1
ATOM 850 O O . PRO A 1 110 ? 10.458 24.081 -11.914 1.00 32.22 110 PRO A O 1
ATOM 853 N N . PRO A 1 111 ? 12.471 24.657 -12.758 1.00 41.84 111 PRO A N 1
ATOM 854 C CA . PRO A 1 111 ? 12.642 25.778 -11.846 1.00 41.84 111 PRO A CA 1
ATOM 855 C C . PRO A 1 111 ? 11.623 26.876 -12.188 1.00 41.84 111 PRO A C 1
ATOM 857 O O . PRO A 1 111 ? 11.343 27.100 -13.369 1.00 41.84 111 PRO A O 1
ATOM 860 N N . GLU A 1 112 ? 11.059 27.508 -11.151 1.00 49.56 112 GLU A N 1
ATOM 861 C CA . GLU A 1 112 ? 10.169 28.678 -11.271 1.00 49.56 112 GLU A CA 1
ATOM 862 C C . GLU A 1 112 ? 10.822 29.854 -12.012 1.00 49.56 112 GLU A C 1
ATOM 864 O O . GLU A 1 112 ? 12.039 30.092 -11.814 1.00 49.56 112 GLU A O 1
#

Radius of gyration: 14.8 Å; chains: 1; bounding box: 33×40×39 Å

Organism: NCBI:txid1506545

Foldseek 3Di:
DEEEFEDDPVRHPPDPQRDADPVDDDDPPYHYWYDHALASPPPTCPVVVCVVLVAQAEAEAEDDCVTNVVNNVVVCVVVRRPVDPDDPDPRHHYYYHYYRHDVVPPPDPDDD

Sequence (112 aa):
MIWVQHSDEELLYGSPGWQWVPELVPASGDALIHKHFNSSFEATDLEAHLAACGATHIVLAGAATNWCIRATAYGALDRGYDRKPCQVFPSDMRVVDLMPENPGISREIPPE

InterPro domains:
  IPR000868 Isochorismatase-like domain [PF00857] (6-82)
  IPR036380 Isochorismatase-like superfamily [G3DSA:3.40.50.850] (1-92)
  IPR036380 Isochorismatase-like superfamily [SSF52499] (2-82)
  IPR050272 Isochorismatase-like hydrolase [PTHR43540] (11-82)

pLDDT: mean 79.66, std 18.27, range [32.22, 96.0]

Secondary structure (DSSP, 8-state):
-EEEEE--SSS-TTSGGGSPPTT--PPTT-EEEEESSSSTTTTSSHHHHHHHTT-S-EEEEEE-IIIIIHHHHHHHHHTTTT-S-S---TT-EEEEEE----TT--------